Protein AF-A0A259PBQ2-F1 (afdb_monomer_lite)

Secondary structure (DSSP, 8-state):
-PPPPP-----HHHHHHHHHHHHHTTS-HHHHHHHHHTT--HHHHHHHHHHHHHHHHHHHHHHHHT-SS--HHHHHHHHHHHHHHHHHHHHHHHHHT-

pLDDT: mean 90.71, std 5.92, range [55.78, 98.12]

Sequence (98 aa):
MKTARLIFRATPAEAAAIRLMSDAALMGTSEFLRRRALAEDMQVHRLAALHAELRKLGGLQKHLVMQRTWSVGGRDQFESVMRAFILAAKSVQDILDA

Structure (mmCIF, N/CA/C/O backbone):
data_AF-A0A259PBQ2-F1
#
_entry.id   AF-A0A259PBQ2-F1
#
loop_
_atom_site.group_PDB
_atom_site.id
_atom_site.type_symbol
_atom_site.label_atom_id
_atom_site.label_alt_id
_atom_site.label_comp_id
_atom_site.label_asym_id
_atom_site.label_entity_id
_atom_site.label_seq_id
_atom_site.pdbx_PDB_ins_code
_atom_site.Cartn_x
_atom_site.Cartn_y
_atom_site.Cartn_z
_atom_site.occupancy
_atom_site.B_iso_or_equiv
_atom_site.auth_seq_id
_atom_site.auth_comp_id
_atom_site.auth_asym_id
_atom_site.auth_atom_id
_atom_site.pdbx_PDB_model_num
ATOM 1 N N . MET A 1 1 ? -30.000 5.309 -1.445 1.00 55.78 1 MET A N 1
ATOM 2 C CA . MET A 1 1 ? -29.015 4.922 -0.410 1.00 55.78 1 MET A CA 1
ATOM 3 C C . MET A 1 1 ? -28.831 6.114 0.526 1.00 55.78 1 MET A C 1
ATOM 5 O O . MET A 1 1 ? -28.525 7.187 0.023 1.00 55.78 1 MET A O 1
ATOM 9 N N . LYS A 1 2 ? -29.121 5.998 1.830 1.00 75.31 2 LYS A N 1
ATOM 10 C CA . LYS A 1 2 ? -28.908 7.099 2.791 1.00 75.31 2 LYS A CA 1
ATOM 11 C C . LYS A 1 2 ? -27.493 6.990 3.359 1.00 75.31 2 LYS A C 1
ATOM 13 O O . LYS A 1 2 ? -27.137 5.948 3.897 1.00 75.31 2 LYS A O 1
ATOM 18 N N . THR A 1 3 ? -26.703 8.050 3.228 1.00 84.25 3 THR A N 1
ATOM 19 C CA . THR A 1 3 ? -25.326 8.109 3.734 1.00 84.25 3 THR A CA 1
ATOM 20 C C . THR A 1 3 ? -25.322 8.733 5.125 1.00 84.25 3 THR A C 1
ATOM 22 O O . THR A 1 3 ? -25.794 9.855 5.293 1.00 84.25 3 THR A O 1
ATOM 25 N N . ALA A 1 4 ? -24.781 8.026 6.117 1.00 83.69 4 ALA A N 1
ATOM 26 C CA . ALA A 1 4 ? -24.551 8.567 7.454 1.00 83.69 4 ALA A CA 1
ATOM 27 C C . ALA A 1 4 ? -23.120 9.117 7.561 1.00 83.69 4 ALA A C 1
ATOM 29 O O . ALA A 1 4 ? -22.158 8.439 7.192 1.00 83.69 4 ALA A O 1
ATOM 30 N N . ARG A 1 5 ? -22.970 10.346 8.071 1.00 90.12 5 ARG A N 1
ATOM 31 C CA . ARG A 1 5 ? -21.666 10.942 8.390 1.00 90.12 5 ARG A CA 1
ATOM 32 C C . ARG A 1 5 ? -21.394 10.762 9.879 1.00 90.12 5 ARG A C 1
ATOM 34 O O . ARG A 1 5 ? -22.140 11.275 10.703 1.00 90.12 5 ARG A O 1
ATOM 41 N N . LEU A 1 6 ? -20.308 10.070 10.202 1.00 86.31 6 LEU A N 1
ATOM 42 C CA . LEU A 1 6 ? -19.827 9.897 11.570 1.00 86.31 6 LEU A CA 1
ATOM 43 C C . LEU A 1 6 ? -18.650 10.843 11.811 1.00 86.31 6 LEU A C 1
ATOM 45 O O . LEU A 1 6 ? -17.770 10.978 10.961 1.00 86.31 6 LEU A O 1
ATOM 49 N N . ILE A 1 7 ? -18.655 11.514 12.960 1.00 91.25 7 ILE A N 1
ATOM 50 C CA . ILE A 1 7 ? -17.577 12.395 13.412 1.00 91.25 7 ILE A CA 1
ATOM 51 C C . ILE A 1 7 ? -17.242 11.972 14.837 1.00 91.25 7 ILE A C 1
ATOM 53 O O . ILE A 1 7 ? -18.133 11.884 15.677 1.00 91.25 7 ILE A O 1
ATOM 57 N N . PHE A 1 8 ? -15.967 11.726 15.107 1.00 87.31 8 PHE A N 1
ATOM 58 C CA . PHE A 1 8 ? -15.468 11.415 16.441 1.00 87.31 8 PHE A CA 1
ATOM 59 C C . PHE A 1 8 ? -14.288 12.328 16.766 1.00 87.31 8 PHE A C 1
ATOM 61 O O . PHE A 1 8 ? -13.671 12.917 15.875 1.00 87.31 8 PHE A O 1
ATOM 68 N N . ARG A 1 9 ? -14.007 12.480 18.058 1.00 94.75 9 ARG A N 1
ATOM 69 C CA . ARG A 1 9 ? -12.855 13.236 18.547 1.00 94.75 9 ARG A CA 1
ATOM 70 C C . ARG A 1 9 ? -11.743 12.252 18.875 1.00 94.75 9 ARG A C 1
ATOM 72 O O . ARG A 1 9 ? -12.012 11.200 19.441 1.00 94.75 9 ARG A O 1
ATOM 79 N N . ALA A 1 10 ? -10.526 12.620 18.514 1.00 94.56 10 ALA A N 1
ATOM 80 C CA . ALA A 1 10 ? -9.317 11.889 18.844 1.00 94.56 10 ALA A CA 1
ATOM 81 C C . ALA A 1 10 ? -8.275 12.902 19.315 1.00 94.56 10 ALA A C 1
ATOM 83 O O . ALA A 1 10 ? -8.189 14.015 18.785 1.00 94.56 10 ALA A O 1
ATOM 84 N N . THR A 1 11 ? -7.489 12.518 20.307 1.00 98.12 11 THR A N 1
ATOM 85 C CA . THR A 1 11 ? -6.253 13.213 20.652 1.00 98.12 11 THR A CA 1
ATOM 86 C C . THR A 1 11 ? -5.278 13.164 19.468 1.00 98.12 11 THR A C 1
ATOM 88 O O . THR A 1 11 ? -5.396 12.299 18.593 1.00 98.12 11 THR A O 1
ATOM 91 N N . PRO A 1 12 ? -4.273 14.055 19.419 1.00 97.56 12 PRO A N 1
ATOM 92 C CA . PRO A 1 12 ? -3.259 14.008 18.367 1.00 97.56 12 PRO A CA 1
ATOM 93 C C . PRO A 1 12 ? -2.538 12.654 18.282 1.00 97.56 12 PRO A C 1
ATOM 95 O O . PRO A 1 12 ? -2.272 12.171 17.183 1.00 97.56 12 PRO A O 1
ATOM 98 N N . ALA A 1 13 ? -2.277 12.020 19.429 1.00 97.38 13 ALA A N 1
ATOM 99 C CA . ALA A 1 13 ? -1.636 10.709 19.496 1.00 97.38 13 ALA A CA 1
ATOM 100 C C . ALA A 1 13 ? -2.527 9.602 18.907 1.00 97.38 13 ALA A C 1
ATOM 102 O O . ALA A 1 13 ? -2.067 8.815 18.082 1.00 97.38 13 ALA A O 1
ATOM 103 N N . GLU A 1 14 ? -3.815 9.579 19.259 1.00 96.94 14 GLU A N 1
ATOM 104 C CA . GLU A 1 14 ? -4.779 8.627 18.692 1.00 96.94 14 GLU A CA 1
ATOM 105 C C . GLU A 1 14 ? -4.956 8.836 17.187 1.00 96.94 14 GLU A C 1
ATOM 107 O O . GLU A 1 14 ? -4.962 7.875 16.423 1.00 96.94 14 GLU A O 1
ATOM 112 N N . ALA A 1 15 ? -5.048 10.089 16.735 1.00 95.44 15 ALA A N 1
ATOM 113 C CA . ALA A 1 15 ? -5.164 10.40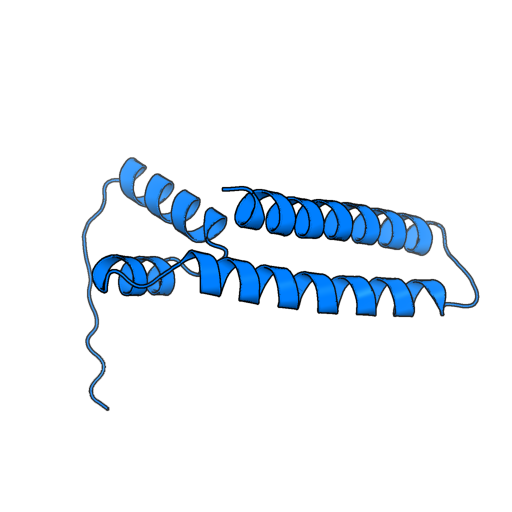3 15.316 1.00 95.44 15 ALA A CA 1
ATOM 114 C C . ALA A 1 15 ? -3.935 9.929 14.522 1.00 95.44 15 ALA A C 1
ATOM 116 O O . ALA A 1 15 ? -4.087 9.413 13.414 1.00 95.44 15 ALA A O 1
ATOM 117 N N . ALA A 1 16 ? -2.730 10.074 15.082 1.00 96.62 16 ALA A N 1
ATOM 118 C CA . ALA A 1 16 ? -1.503 9.568 14.474 1.00 96.62 16 ALA A CA 1
ATOM 119 C C . ALA A 1 16 ? -1.482 8.032 14.424 1.00 96.62 16 ALA A C 1
ATOM 121 O O . ALA A 1 16 ? -1.177 7.462 13.378 1.00 96.62 16 ALA A O 1
ATOM 122 N N . ALA A 1 17 ? -1.875 7.365 15.512 1.00 96.38 17 ALA A N 1
ATOM 123 C CA . 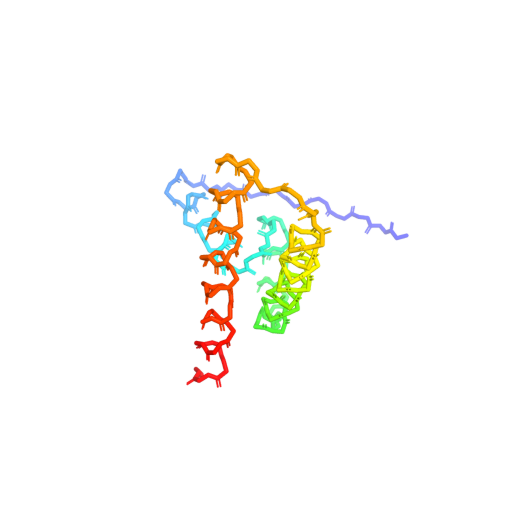ALA A 1 17 ? -1.959 5.908 15.562 1.00 96.38 17 ALA A CA 1
ATOM 124 C C . ALA A 1 17 ? -2.972 5.358 14.545 1.00 96.38 17 ALA A C 1
ATOM 126 O O . ALA A 1 17 ? -2.665 4.418 13.816 1.00 96.38 17 ALA A O 1
ATOM 127 N N . ILE A 1 18 ? -4.148 5.982 14.433 1.00 95.38 18 ILE A N 1
ATOM 128 C CA . ILE A 1 18 ? -5.176 5.604 13.455 1.00 95.38 18 ILE A CA 1
ATOM 129 C C . ILE A 1 18 ? -4.641 5.722 12.025 1.00 95.38 18 ILE A C 1
ATOM 131 O O . ILE A 1 18 ? -4.870 4.821 11.221 1.00 95.38 18 ILE A O 1
ATOM 135 N N . ARG A 1 19 ? -3.925 6.808 11.707 1.00 95.31 19 ARG A N 1
ATOM 136 C CA . ARG A 1 19 ? -3.319 6.994 10.379 1.00 95.31 19 ARG A CA 1
ATOM 137 C C . ARG A 1 19 ? -2.280 5.923 10.086 1.00 95.31 19 ARG A C 1
ATOM 139 O O . ARG A 1 19 ? -2.354 5.284 9.046 1.00 95.31 19 ARG A O 1
ATOM 146 N N . LEU A 1 20 ? -1.385 5.662 11.037 1.00 95.69 20 LEU A N 1
ATOM 147 C CA . LEU A 1 20 ? -0.367 4.624 10.897 1.00 95.69 20 LEU A CA 1
ATOM 148 C C . LEU A 1 20 ? -0.995 3.246 10.643 1.00 95.69 20 LEU A C 1
ATOM 150 O O . LEU A 1 20 ? -0.542 2.507 9.773 1.00 95.69 20 LEU A O 1
ATOM 154 N N . MET A 1 21 ? -2.060 2.911 11.374 1.00 93.25 21 MET A N 1
ATOM 155 C CA . MET A 1 21 ? -2.784 1.653 11.185 1.00 93.25 21 MET A CA 1
ATOM 156 C C . MET A 1 21 ? -3.505 1.596 9.834 1.00 93.25 21 MET A C 1
ATOM 158 O O . MET A 1 21 ? -3.472 0.553 9.183 1.00 93.25 21 MET A O 1
ATOM 162 N N . SER A 1 22 ? -4.127 2.696 9.388 1.00 94.00 22 SER A N 1
ATOM 163 C CA . SER A 1 22 ? -4.780 2.732 8.074 1.00 94.00 22 SER A CA 1
ATOM 164 C C . SER A 1 22 ? -3.776 2.601 6.932 1.00 94.00 22 SER A C 1
ATOM 166 O O . SER A 1 22 ? -4.025 1.855 5.986 1.00 94.00 22 SER A O 1
ATOM 168 N N . ASP A 1 23 ? -2.615 3.242 7.060 1.00 92.12 23 ASP A N 1
ATOM 169 C CA . ASP A 1 23 ? -1.538 3.167 6.074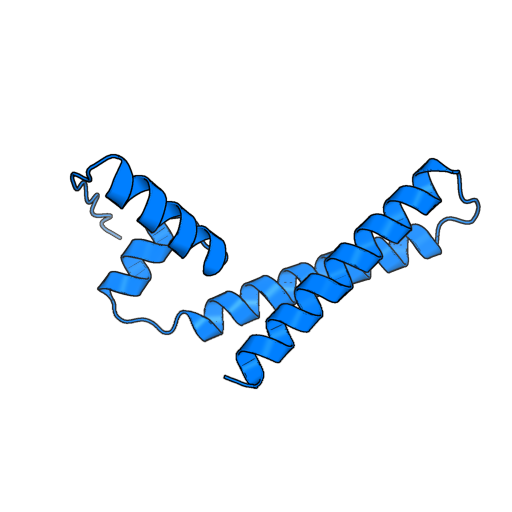 1.00 92.12 23 ASP A CA 1
ATOM 170 C C . ASP A 1 23 ? -0.955 1.749 6.010 1.00 92.12 23 ASP A C 1
ATOM 172 O O . ASP A 1 23 ? -0.776 1.197 4.925 1.00 92.12 23 ASP A O 1
ATOM 176 N N . ALA A 1 24 ? -0.744 1.105 7.163 1.00 88.00 24 ALA A N 1
ATOM 177 C CA . ALA A 1 24 ? -0.295 -0.286 7.237 1.00 88.00 24 ALA A CA 1
ATOM 178 C C . ALA A 1 24 ? -1.304 -1.273 6.618 1.00 88.00 24 ALA A C 1
ATOM 180 O O . ALA A 1 24 ? -0.911 -2.289 6.038 1.00 88.00 24 ALA A O 1
ATOM 181 N N . ALA A 1 25 ? -2.601 -0.964 6.707 1.00 89.31 25 ALA A N 1
ATOM 182 C CA . ALA A 1 25 ? -3.673 -1.707 6.050 1.00 89.31 25 ALA A CA 1
ATOM 183 C C . ALA A 1 25 ? -3.826 -1.377 4.552 1.00 89.31 25 ALA A C 1
ATOM 185 O O . ALA A 1 25 ? -4.641 -2.010 3.884 1.00 89.31 25 ALA A O 1
ATOM 186 N N . LEU A 1 26 ? -3.048 -0.423 4.019 1.00 90.44 26 LEU A N 1
ATOM 187 C CA . LEU A 1 26 ? -3.150 0.102 2.652 1.00 90.44 26 LEU A CA 1
ATOM 188 C C . LEU A 1 26 ? -4.544 0.665 2.331 1.00 90.44 26 LEU A C 1
ATOM 190 O O . LEU A 1 26 ? -5.094 0.437 1.255 1.00 90.44 26 LEU A O 1
ATOM 194 N N . MET A 1 27 ? -5.123 1.405 3.280 1.00 92.38 27 MET A N 1
ATOM 195 C CA . MET A 1 27 ? -6.469 1.967 3.188 1.00 92.38 27 MET A CA 1
ATOM 196 C C . MET A 1 27 ? -6.503 3.442 3.572 1.00 92.38 27 MET A C 1
ATOM 198 O O . MET A 1 27 ? -5.744 3.913 4.415 1.00 92.38 27 MET A O 1
ATOM 202 N N . GLY A 1 28 ? -7.489 4.168 3.040 1.00 93.12 28 GLY A N 1
ATOM 203 C CA . GLY A 1 28 ? -7.828 5.481 3.579 1.00 93.12 28 GLY A CA 1
ATOM 204 C C . GLY A 1 28 ? -8.388 5.367 5.001 1.00 93.12 28 GLY A C 1
ATOM 205 O O . GLY A 1 28 ? -9.156 4.454 5.302 1.00 93.12 28 GLY A O 1
ATOM 206 N N . THR A 1 29 ? -8.084 6.333 5.871 1.00 94.38 29 THR A N 1
ATOM 207 C CA . THR A 1 29 ? -8.498 6.313 7.286 1.00 94.38 29 THR A CA 1
ATOM 208 C C . THR A 1 29 ? -9.998 6.061 7.497 1.00 94.38 29 THR A C 1
ATOM 210 O O . THR A 1 29 ? -10.376 5.254 8.343 1.00 94.38 29 THR A O 1
ATOM 213 N N . SER A 1 30 ? -10.875 6.702 6.717 1.00 92.88 30 SER A N 1
ATOM 214 C CA . SER A 1 30 ? -12.330 6.502 6.838 1.00 92.88 30 SER A CA 1
ATOM 215 C C . SER A 1 30 ? -12.778 5.094 6.442 1.00 92.88 30 SER A C 1
ATOM 217 O O . SER A 1 30 ? -13.725 4.566 7.023 1.00 92.88 30 SER A O 1
ATOM 219 N N . GLU A 1 31 ? -12.129 4.498 5.440 1.00 92.19 31 GLU A N 1
ATOM 220 C CA . GLU A 1 31 ? -12.399 3.121 5.032 1.00 92.19 31 GLU A CA 1
ATOM 221 C C . GLU A 1 31 ? -11.916 2.150 6.109 1.00 92.19 31 GLU A C 1
ATOM 223 O O . GLU A 1 31 ? -12.702 1.325 6.567 1.00 92.19 31 GLU A O 1
ATOM 228 N N . PHE A 1 32 ? -10.677 2.320 6.575 1.00 93.75 32 PHE A N 1
ATOM 229 C CA . PHE A 1 32 ? -10.095 1.527 7.654 1.00 93.75 32 PHE A CA 1
ATOM 230 C C . PHE A 1 32 ? -11.004 1.497 8.889 1.00 93.75 32 PHE A C 1
ATOM 232 O O . PHE A 1 32 ? -11.375 0.426 9.365 1.00 93.75 32 PHE A O 1
ATOM 239 N N . LEU A 1 33 ? -11.439 2.666 9.370 1.00 93.44 33 LEU A N 1
ATOM 240 C CA . LEU A 1 33 ? -12.302 2.763 10.550 1.00 93.44 33 LEU A CA 1
ATOM 241 C C . LEU A 1 33 ? -13.665 2.103 10.340 1.00 93.44 33 LEU A C 1
ATOM 243 O O . LEU A 1 33 ? -14.169 1.449 11.249 1.00 93.44 33 LEU A O 1
ATOM 247 N N . ARG A 1 34 ? -14.260 2.246 9.149 1.00 92.19 34 ARG A N 1
ATOM 248 C CA . ARG A 1 34 ? -15.542 1.607 8.829 1.00 92.19 34 ARG A CA 1
ATOM 249 C C . ARG A 1 34 ? -15.418 0.089 8.874 1.00 92.19 34 ARG A C 1
ATOM 251 O O . ARG A 1 34 ? -16.214 -0.558 9.543 1.00 92.19 34 ARG A O 1
ATOM 258 N N . ARG A 1 35 ? -14.412 -0.464 8.200 1.00 92.69 35 ARG A N 1
ATOM 259 C CA . ARG A 1 35 ? -14.178 -1.913 8.147 1.00 92.69 35 ARG A CA 1
ATOM 260 C C . ARG A 1 35 ? -13.864 -2.481 9.517 1.00 92.69 35 ARG A C 1
ATOM 262 O O . ARG A 1 35 ? -14.431 -3.494 9.909 1.00 92.69 35 ARG A O 1
ATOM 269 N N . ARG A 1 36 ? -13.024 -1.774 10.279 1.00 91.62 36 ARG A N 1
ATOM 270 C CA . ARG A 1 36 ? -12.692 -2.142 11.655 1.00 91.62 36 ARG A CA 1
ATOM 271 C C . ARG A 1 36 ? -13.932 -2.160 12.547 1.00 91.62 36 ARG A C 1
ATOM 273 O O . ARG A 1 36 ? -14.095 -3.099 13.316 1.00 91.62 36 ARG A O 1
ATOM 280 N N . ALA A 1 37 ? -14.813 -1.166 12.422 1.00 91.94 37 ALA A N 1
ATOM 281 C CA . ALA A 1 37 ? -16.062 -1.103 13.182 1.00 91.94 37 ALA A CA 1
ATOM 282 C C . ALA A 1 37 ? -17.055 -2.216 12.802 1.00 91.94 37 ALA A C 1
ATOM 284 O O . ALA A 1 37 ? -17.842 -2.640 13.641 1.00 91.94 37 ALA A O 1
ATOM 285 N N . LEU A 1 38 ? -17.005 -2.692 11.555 1.00 91.94 38 LEU A N 1
ATOM 286 C CA . LEU A 1 38 ? -17.819 -3.801 11.051 1.00 91.94 38 LEU A CA 1
ATOM 287 C C . LEU A 1 38 ? -17.171 -5.182 11.252 1.00 91.94 38 LEU A C 1
ATOM 289 O O . LEU A 1 38 ? -17.735 -6.176 10.806 1.00 91.94 38 LEU A O 1
ATOM 293 N N . ALA A 1 39 ? -16.011 -5.250 11.917 1.00 90.25 39 ALA A N 1
ATOM 294 C CA . ALA A 1 39 ? -15.226 -6.473 12.097 1.00 90.25 39 ALA A CA 1
ATOM 295 C C . ALA A 1 39 ? -14.920 -7.211 10.775 1.00 90.25 39 ALA A C 1
ATOM 297 O O . ALA A 1 39 ? -14.838 -8.436 10.740 1.00 90.25 39 ALA A O 1
ATOM 298 N N . GLU A 1 40 ? -14.751 -6.462 9.683 1.00 89.12 40 GLU A N 1
ATOM 299 C CA . GLU A 1 40 ? -14.400 -7.036 8.387 1.00 89.12 40 GLU A CA 1
ATOM 300 C C . GLU A 1 40 ? -12.954 -7.544 8.362 1.00 89.12 40 GLU A C 1
ATOM 302 O O . GLU A 1 40 ? -12.064 -7.009 9.033 1.00 89.12 40 GLU A O 1
ATOM 307 N N . ASP A 1 41 ? -12.713 -8.545 7.514 1.00 87.19 41 ASP A N 1
ATOM 308 C CA . ASP A 1 41 ? -11.376 -9.063 7.262 1.00 87.19 41 ASP A CA 1
ATOM 309 C C . ASP A 1 41 ? -10.542 -8.061 6.446 1.00 87.19 41 ASP A C 1
ATOM 311 O O . ASP A 1 41 ? -10.744 -7.834 5.247 1.00 87.19 41 ASP A O 1
ATOM 315 N N . MET A 1 42 ? -9.570 -7.452 7.123 1.00 87.00 42 MET A N 1
ATOM 316 C CA . MET A 1 42 ? -8.651 -6.487 6.529 1.00 87.00 42 MET A CA 1
ATOM 317 C C . MET A 1 42 ? -7.515 -7.157 5.743 1.00 87.00 42 MET A C 1
ATOM 319 O O . MET A 1 42 ? -6.938 -6.503 4.871 1.00 87.00 42 MET A O 1
ATOM 323 N N . GLN A 1 43 ? -7.189 -8.432 6.001 1.00 87.75 43 GLN A N 1
ATOM 324 C CA . GLN A 1 43 ? -6.118 -9.140 5.289 1.00 87.75 43 GLN A CA 1
ATOM 325 C C . GLN A 1 43 ? -6.471 -9.313 3.814 1.00 87.75 43 GLN A C 1
ATOM 327 O O . GLN A 1 43 ? -5.651 -8.998 2.952 1.00 87.75 43 GLN A O 1
ATOM 332 N N . VAL A 1 44 ? -7.711 -9.714 3.513 1.00 87.06 44 VAL A N 1
ATOM 333 C CA . VAL A 1 44 ? -8.195 -9.864 2.128 1.00 87.06 44 VAL A CA 1
ATOM 334 C C . VAL A 1 44 ? -8.043 -8.562 1.344 1.00 87.06 44 VAL A C 1
ATOM 336 O O . VAL A 1 44 ? -7.605 -8.563 0.194 1.00 87.06 44 VAL A O 1
ATOM 339 N N . HIS A 1 45 ? -8.361 -7.428 1.965 1.00 87.19 45 HIS A N 1
ATOM 340 C CA . HIS A 1 45 ? -8.225 -6.133 1.305 1.00 87.19 45 HIS A CA 1
ATOM 341 C C . HIS A 1 45 ? -6.780 -5.703 1.122 1.00 87.19 45 HIS A C 1
ATOM 343 O O . HIS A 1 45 ? -6.419 -5.222 0.048 1.00 87.19 45 HIS A O 1
ATOM 349 N N . ARG A 1 46 ? -5.948 -5.907 2.143 1.00 90.19 46 ARG A N 1
ATOM 350 C CA . ARG A 1 46 ? -4.519 -5.622 2.053 1.00 90.19 46 ARG A CA 1
ATOM 351 C C . ARG A 1 46 ? -3.865 -6.451 0.943 1.00 90.19 46 ARG A C 1
ATOM 353 O O . ARG A 1 46 ? -3.107 -5.900 0.149 1.00 90.19 46 ARG A O 1
ATOM 360 N N . LEU A 1 47 ? -4.211 -7.736 0.827 1.00 91.88 47 LEU A N 1
ATOM 361 C CA . LEU A 1 47 ? -3.762 -8.610 -0.262 1.00 91.88 47 LEU A CA 1
ATOM 362 C C . LEU A 1 47 ? -4.242 -8.118 -1.630 1.00 91.88 47 LEU A C 1
ATOM 364 O O . LEU A 1 47 ? -3.447 -8.053 -2.566 1.00 91.88 47 LEU A O 1
ATOM 368 N N . ALA A 1 48 ? -5.511 -7.721 -1.754 1.00 92.00 48 ALA A N 1
ATOM 369 C CA . ALA A 1 48 ? -6.043 -7.173 -3.000 1.00 92.00 48 ALA A CA 1
ATOM 370 C C . ALA A 1 48 ? -5.309 -5.888 -3.428 1.00 92.00 48 ALA A C 1
ATOM 372 O O . ALA A 1 48 ? -4.961 -5.737 -4.603 1.00 92.00 48 ALA A O 1
ATOM 373 N N . ALA A 1 49 ? -5.020 -4.991 -2.480 1.00 91.81 49 ALA A N 1
ATOM 374 C CA . ALA A 1 49 ? -4.266 -3.765 -2.725 1.00 91.81 49 ALA A CA 1
ATOM 375 C C . ALA A 1 49 ? -2.816 -4.055 -3.149 1.00 91.81 49 ALA A C 1
ATOM 377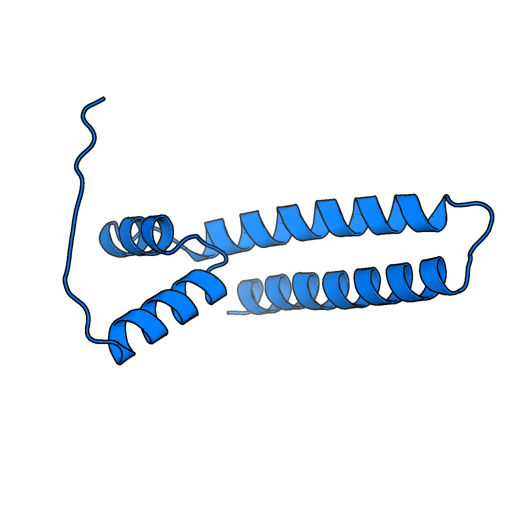 O O . ALA A 1 49 ? -2.351 -3.523 -4.158 1.00 91.81 49 ALA A O 1
ATOM 378 N N . LEU A 1 50 ? -2.120 -4.947 -2.436 1.00 93.75 50 LEU A N 1
ATOM 379 C CA . LEU A 1 50 ? -0.760 -5.368 -2.789 1.00 93.75 50 LEU A CA 1
ATOM 380 C C . LEU A 1 50 ? -0.707 -6.031 -4.168 1.00 93.75 50 LEU A C 1
ATOM 382 O O . LEU A 1 50 ? 0.189 -5.742 -4.957 1.00 93.75 50 LEU A O 1
ATOM 386 N N . HIS A 1 51 ? -1.686 -6.874 -4.494 1.00 93.94 51 HIS A N 1
ATOM 387 C CA . HIS A 1 51 ? -1.771 -7.515 -5.802 1.00 93.94 51 HIS A CA 1
ATOM 388 C C . HIS A 1 51 ? -1.972 -6.494 -6.935 1.00 93.94 51 HIS A C 1
ATOM 390 O O . HIS A 1 51 ? -1.339 -6.601 -7.990 1.00 93.94 51 HIS A O 1
ATOM 396 N N . ALA A 1 52 ? -2.801 -5.467 -6.719 1.00 94.06 52 ALA A N 1
ATOM 397 C CA . ALA A 1 52 ? -2.965 -4.375 -7.676 1.00 94.06 52 ALA A CA 1
ATOM 398 C C . ALA A 1 52 ? -1.660 -3.584 -7.879 1.00 94.06 52 ALA A C 1
ATOM 400 O O . ALA A 1 52 ? -1.301 -3.278 -9.021 1.00 94.06 52 ALA A O 1
ATOM 401 N N . GLU A 1 53 ? -0.919 -3.307 -6.801 1.00 94.00 53 GLU A N 1
ATOM 402 C CA . GLU A 1 53 ? 0.364 -2.604 -6.893 1.00 94.00 53 GLU A CA 1
ATOM 403 C C . GLU A 1 53 ? 1.424 -3.454 -7.606 1.00 94.00 53 GLU A C 1
ATOM 405 O O . GLU A 1 53 ? 2.102 -2.953 -8.501 1.00 94.00 53 GLU A O 1
ATOM 410 N N . LEU A 1 54 ? 1.505 -4.759 -7.323 1.00 95.38 54 LEU A N 1
ATOM 411 C CA . LEU A 1 54 ? 2.382 -5.684 -8.051 1.00 95.38 54 LEU A CA 1
ATOM 412 C C . LEU A 1 54 ? 2.080 -5.694 -9.551 1.00 95.38 54 LEU A C 1
ATOM 414 O O . LEU A 1 54 ? 2.995 -5.623 -10.374 1.00 95.38 54 LEU A O 1
ATOM 418 N N . ARG A 1 55 ? 0.797 -5.719 -9.930 1.00 96.38 55 ARG A N 1
ATOM 419 C CA . ARG A 1 55 ? 0.383 -5.663 -11.338 1.00 96.38 55 ARG A CA 1
ATOM 420 C C . ARG A 1 55 ? 0.830 -4.363 -12.009 1.00 96.38 55 ARG A C 1
ATOM 422 O O . ARG A 1 55 ? 1.337 -4.393 -13.132 1.00 96.38 55 ARG A O 1
ATOM 429 N N . LYS A 1 56 ? 0.652 -3.226 -11.334 1.00 95.75 56 LYS A N 1
ATOM 430 C CA . LYS A 1 56 ? 1.070 -1.904 -11.820 1.00 95.75 56 LYS A CA 1
ATOM 431 C C . LYS A 1 56 ? 2.590 -1.818 -11.969 1.00 95.75 56 LYS A C 1
ATOM 433 O O . LYS A 1 56 ? 3.068 -1.407 -13.026 1.00 95.75 56 LYS A O 1
ATOM 438 N N . LEU A 1 57 ? 3.340 -2.236 -10.950 1.00 94.94 57 LEU A N 1
ATOM 439 C CA . LEU A 1 57 ? 4.803 -2.222 -10.951 1.00 94.94 57 LEU A CA 1
ATOM 440 C C . LEU A 1 57 ? 5.376 -3.155 -12.022 1.00 94.94 57 LEU A C 1
ATOM 442 O O . LEU A 1 57 ? 6.257 -2.736 -12.765 1.00 94.94 57 LEU A O 1
ATOM 446 N N . GLY A 1 58 ? 4.829 -4.362 -12.187 1.00 93.75 58 GLY A N 1
ATOM 447 C CA . GLY A 1 58 ? 5.227 -5.273 -13.266 1.00 93.75 58 GLY A CA 1
ATOM 448 C C . GLY A 1 58 ? 4.933 -4.706 -14.662 1.00 93.75 58 GLY A C 1
ATOM 449 O O . GLY A 1 58 ? 5.742 -4.836 -15.581 1.00 93.75 58 GLY A O 1
ATOM 450 N N . GLY A 1 59 ? 3.805 -4.005 -14.827 1.00 95.00 59 GLY A N 1
ATOM 451 C CA . GLY A 1 59 ? 3.493 -3.277 -16.059 1.00 95.00 59 GLY A CA 1
ATOM 452 C C . GLY A 1 59 ? 4.496 -2.157 -16.355 1.00 95.00 59 GLY A C 1
ATOM 453 O O . GLY A 1 59 ? 4.966 -2.033 -17.488 1.00 95.00 59 GLY A O 1
ATOM 454 N N . LEU A 1 60 ? 4.867 -1.381 -15.335 1.00 93.25 60 LEU A N 1
ATOM 455 C CA . LEU A 1 60 ? 5.860 -0.313 -15.448 1.00 93.25 60 LEU A CA 1
ATOM 456 C C . LEU A 1 60 ? 7.260 -0.867 -15.739 1.00 93.25 60 LEU A C 1
ATOM 458 O O . LEU A 1 60 ? 7.947 -0.355 -16.618 1.00 93.25 60 LEU A O 1
ATOM 462 N N . GLN A 1 61 ? 7.653 -1.951 -15.073 1.00 91.94 61 GLN A N 1
ATOM 463 C CA . GLN A 1 61 ? 8.895 -2.670 -15.343 1.00 91.94 61 GLN A CA 1
ATOM 464 C C . GLN A 1 61 ? 8.950 -3.119 -16.809 1.00 91.94 61 GLN A C 1
ATOM 466 O O . GLN A 1 61 ? 9.915 -2.819 -17.508 1.00 91.94 61 GLN A O 1
ATOM 471 N N . LYS A 1 62 ? 7.891 -3.777 -17.305 1.00 92.88 62 LYS A N 1
ATOM 472 C CA . LYS A 1 62 ? 7.788 -4.186 -18.712 1.00 92.88 62 LYS A CA 1
ATOM 473 C C . LYS A 1 62 ? 7.907 -2.986 -19.651 1.00 92.88 62 LYS A C 1
ATOM 475 O O . LYS A 1 62 ? 8.639 -3.059 -20.634 1.00 92.88 62 LYS A O 1
ATOM 480 N N . HIS A 1 63 ? 7.211 -1.890 -19.350 1.00 91.12 63 HIS A N 1
ATOM 481 C CA . HIS A 1 63 ? 7.274 -0.667 -20.146 1.00 91.12 63 HIS A CA 1
ATOM 482 C C . HIS A 1 63 ? 8.701 -0.109 -20.231 1.00 91.12 63 HIS A C 1
ATOM 484 O O . HIS A 1 63 ? 9.166 0.182 -21.330 1.00 91.12 63 HIS A O 1
ATOM 490 N N . LEU A 1 64 ? 9.404 -0.011 -19.099 1.00 89.56 64 LEU A N 1
ATOM 491 C CA . LEU A 1 64 ? 10.780 0.490 -19.034 1.00 89.56 64 LEU A CA 1
ATOM 492 C C . LEU A 1 64 ? 11.756 -0.419 -19.792 1.00 89.56 64 LEU A C 1
ATOM 494 O O . LEU A 1 64 ? 12.582 0.076 -20.551 1.00 89.56 64 LEU A O 1
ATOM 498 N N . VAL A 1 65 ? 11.613 -1.743 -19.680 1.00 89.50 65 VAL A N 1
ATOM 499 C CA . VAL A 1 65 ? 12.439 -2.706 -20.437 1.00 89.50 65 VAL A CA 1
ATOM 500 C C . VAL A 1 65 ? 12.227 -2.581 -21.942 1.00 89.50 65 VAL A C 1
ATOM 502 O O . VAL A 1 65 ? 13.174 -2.707 -22.714 1.00 89.50 65 VAL A O 1
ATOM 505 N N . MET A 1 66 ? 10.996 -2.308 -22.374 1.00 91.19 66 MET A N 1
ATOM 506 C CA . MET A 1 66 ? 10.676 -2.119 -23.789 1.00 91.19 66 MET A CA 1
ATOM 507 C C . MET A 1 66 ? 11.229 -0.809 -24.370 1.00 91.19 66 MET A C 1
ATOM 509 O O . MET A 1 66 ? 11.206 -0.635 -25.593 1.00 91.19 66 MET A O 1
ATOM 513 N N . GLN A 1 67 ? 11.740 0.108 -23.542 1.00 86.00 67 GLN A N 1
ATOM 514 C CA . GLN A 1 67 ? 12.432 1.289 -24.043 1.00 86.00 67 GLN A CA 1
ATOM 515 C C . GLN A 1 67 ? 13.765 0.860 -24.671 1.00 86.00 67 GLN A C 1
ATOM 517 O O . GLN A 1 67 ? 14.657 0.335 -24.010 1.00 86.00 67 GLN A O 1
ATOM 522 N N . ARG A 1 68 ? 13.897 1.079 -25.985 1.00 70.50 68 ARG A N 1
ATOM 523 C CA . ARG A 1 68 ? 15.053 0.639 -26.791 1.00 70.50 68 ARG A CA 1
ATOM 524 C C . ARG A 1 68 ? 16.371 1.322 -26.416 1.00 70.50 68 ARG A C 1
ATOM 526 O O . ARG A 1 68 ? 17.432 0.809 -26.755 1.00 70.50 68 ARG A O 1
ATOM 533 N N . THR A 1 69 ? 16.302 2.453 -25.716 1.00 75.88 69 THR A N 1
ATOM 534 C CA . THR A 1 69 ? 17.467 3.223 -25.278 1.00 75.88 69 THR A CA 1
ATOM 535 C C . THR A 1 69 ? 17.257 3.652 -23.838 1.00 75.88 69 THR A C 1
ATOM 537 O O . THR A 1 69 ? 16.267 4.309 -23.527 1.00 75.88 69 THR A O 1
ATOM 540 N N . TRP A 1 70 ? 18.186 3.289 -22.959 1.00 82.31 70 TRP A N 1
ATOM 541 C CA . TRP A 1 70 ? 18.101 3.631 -21.544 1.00 82.31 70 TRP A CA 1
ATOM 542 C C . TRP A 1 70 ? 18.956 4.860 -21.261 1.00 82.31 70 TRP A C 1
ATOM 544 O O . TRP A 1 70 ? 20.181 4.812 -21.381 1.00 82.31 70 TRP A O 1
ATOM 554 N N . SER A 1 71 ? 18.311 5.950 -20.852 1.00 85.31 71 SER A N 1
ATOM 555 C CA . SER A 1 71 ? 19.007 7.057 -20.198 1.00 85.31 71 SER A CA 1
ATOM 556 C C . SER A 1 71 ? 19.446 6.643 -18.786 1.00 85.31 71 SER A C 1
ATOM 558 O O . SER A 1 71 ? 18.952 5.657 -18.234 1.00 85.31 71 SER A O 1
ATOM 560 N N . VAL A 1 72 ? 20.355 7.409 -18.175 1.00 84.50 72 VAL A N 1
ATOM 561 C CA . VAL A 1 72 ? 20.728 7.219 -16.760 1.00 84.50 72 VAL A CA 1
ATOM 562 C C . VAL A 1 72 ? 19.483 7.300 -15.864 1.00 84.50 72 VAL A C 1
ATOM 564 O O . VAL A 1 72 ? 19.247 6.398 -15.071 1.00 84.50 72 VAL A O 1
ATOM 567 N N . GLY A 1 73 ? 18.602 8.280 -16.098 1.00 86.19 73 GLY A N 1
ATOM 568 C CA . GLY A 1 73 ? 17.337 8.392 -15.362 1.00 86.19 73 GLY A CA 1
ATOM 569 C C . GLY A 1 73 ? 16.380 7.211 -15.579 1.00 86.19 73 GLY A C 1
ATOM 570 O O . GLY A 1 73 ? 15.682 6.811 -14.652 1.00 86.19 73 GLY A O 1
ATOM 571 N N . GLY A 1 74 ? 16.375 6.603 -16.771 1.00 86.31 74 GLY A N 1
ATOM 572 C CA . GLY A 1 74 ? 15.604 5.384 -17.039 1.00 86.31 74 GLY A CA 1
ATOM 573 C C . GLY A 1 74 ? 16.114 4.176 -16.246 1.00 86.31 74 GLY A C 1
ATOM 574 O O . GLY A 1 74 ? 15.308 3.392 -15.746 1.00 86.31 74 GLY A O 1
ATOM 575 N N . ARG A 1 75 ? 17.440 4.060 -16.063 1.00 87.12 75 ARG A N 1
ATOM 576 C CA . ARG A 1 75 ? 18.050 3.046 -15.180 1.00 87.12 75 ARG A CA 1
ATOM 577 C C . ARG A 1 75 ? 17.638 3.263 -13.729 1.00 87.12 75 ARG A C 1
ATOM 579 O O . ARG A 1 75 ? 17.156 2.329 -13.099 1.00 87.12 75 ARG A O 1
ATOM 586 N N . ASP A 1 76 ? 17.754 4.490 -13.227 1.00 91.44 76 ASP A N 1
ATOM 587 C CA . ASP A 1 76 ? 17.392 4.813 -11.841 1.00 91.44 76 ASP A CA 1
ATOM 58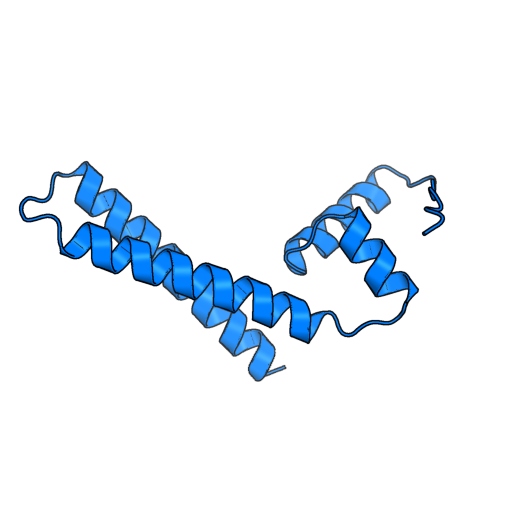8 C C . ASP A 1 76 ? 15.910 4.541 -11.561 1.00 91.44 76 ASP A C 1
ATOM 590 O O . ASP A 1 76 ? 15.545 3.996 -10.514 1.00 91.44 76 ASP A O 1
ATOM 594 N N . GLN A 1 77 ? 15.046 4.870 -12.526 1.00 89.81 77 GLN A N 1
ATOM 595 C CA . GLN A 1 77 ? 13.622 4.575 -12.444 1.00 89.81 77 GLN A CA 1
ATOM 596 C C . GLN A 1 77 ? 13.361 3.067 -12.430 1.00 89.81 77 GLN A C 1
ATOM 598 O O . GLN A 1 77 ? 12.586 2.600 -11.597 1.00 89.81 77 GLN A O 1
ATOM 603 N N . PHE A 1 78 ? 14.012 2.300 -13.307 1.00 91.75 78 PHE A N 1
ATOM 604 C CA . PHE A 1 78 ? 13.887 0.844 -13.331 1.00 91.75 78 PHE A CA 1
ATOM 605 C C . PHE A 1 78 ? 14.308 0.216 -11.996 1.00 91.75 78 PHE A C 1
ATOM 607 O O . PHE A 1 78 ? 13.552 -0.564 -11.421 1.00 91.75 78 PHE A O 1
ATOM 614 N N . GLU A 1 79 ? 15.455 0.619 -11.453 1.00 93.12 79 GLU A N 1
ATOM 615 C CA . GLU A 1 79 ? 15.949 0.157 -10.151 1.00 93.12 79 GLU A CA 1
ATOM 616 C C . GLU A 1 79 ? 14.990 0.508 -9.005 1.00 93.12 79 GLU A C 1
ATOM 618 O O . GLU A 1 79 ? 14.739 -0.301 -8.109 1.00 93.12 79 GLU A O 1
ATOM 623 N N . SER A 1 80 ? 14.404 1.707 -9.033 1.00 94.31 80 SER A N 1
ATOM 624 C CA . SER A 1 80 ? 13.387 2.120 -8.062 1.00 94.31 80 SER A CA 1
ATOM 625 C C . SER A 1 80 ? 12.134 1.238 -8.133 1.00 94.31 80 SER A C 1
ATOM 627 O O . SER A 1 80 ? 11.648 0.758 -7.106 1.00 94.31 80 SER A O 1
ATOM 629 N N . VAL A 1 81 ? 11.650 0.954 -9.347 1.00 94.19 81 VAL A N 1
ATOM 630 C CA . VAL A 1 81 ? 10.491 0.079 -9.579 1.00 94.19 81 VAL A CA 1
AT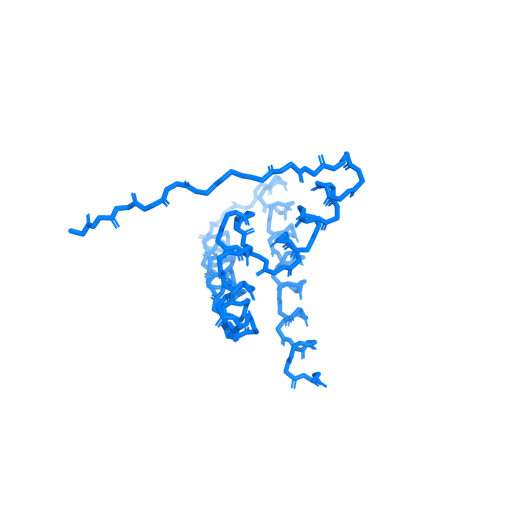OM 631 C C . VAL A 1 81 ? 10.777 -1.347 -9.117 1.00 94.19 81 VAL A C 1
ATOM 633 O O . VAL A 1 81 ? 9.932 -1.946 -8.456 1.00 94.19 81 VAL A O 1
ATOM 636 N N . MET A 1 82 ? 11.973 -1.872 -9.395 1.00 94.19 82 MET A N 1
ATOM 637 C CA . MET A 1 82 ? 12.394 -3.196 -8.934 1.00 94.19 82 MET A CA 1
ATOM 638 C C . MET A 1 82 ? 12.421 -3.288 -7.408 1.00 94.19 82 MET A C 1
ATOM 640 O O . MET A 1 82 ? 11.886 -4.240 -6.840 1.00 94.19 82 MET A O 1
ATOM 644 N N . ARG A 1 83 ? 12.972 -2.277 -6.724 1.00 95.88 83 ARG A N 1
ATOM 645 C CA . ARG A 1 83 ? 12.951 -2.212 -5.255 1.00 95.88 83 ARG A CA 1
ATOM 646 C C . ARG A 1 83 ? 11.525 -2.195 -4.706 1.00 95.88 83 ARG A C 1
ATOM 648 O O . ARG A 1 83 ? 11.217 -2.971 -3.804 1.00 95.88 83 ARG A O 1
ATOM 655 N N . ALA A 1 84 ? 10.650 -1.360 -5.266 1.00 93.88 84 ALA A N 1
ATOM 656 C CA . ALA A 1 84 ? 9.248 -1.295 -4.856 1.00 93.88 84 ALA A CA 1
ATOM 657 C C . ALA A 1 84 ? 8.518 -2.631 -5.076 1.00 93.88 84 ALA A C 1
ATOM 659 O O . ALA A 1 84 ? 7.761 -3.071 -4.211 1.00 93.88 84 ALA A O 1
ATOM 660 N N . PHE A 1 85 ? 8.787 -3.308 -6.196 1.00 94.12 85 PHE A N 1
ATOM 661 C CA . PHE A 1 85 ? 8.195 -4.607 -6.511 1.00 94.12 85 PHE A CA 1
ATOM 662 C C . PHE A 1 85 ? 8.603 -5.669 -5.487 1.00 94.12 85 PHE A C 1
ATOM 664 O O . PHE A 1 85 ? 7.747 -6.376 -4.960 1.00 94.12 85 PHE A O 1
ATOM 671 N N . ILE A 1 86 ? 9.897 -5.748 -5.159 1.00 94.62 86 ILE A N 1
ATOM 672 C CA . ILE A 1 86 ? 10.424 -6.693 -4.165 1.00 94.62 86 ILE A CA 1
ATOM 673 C C . ILE A 1 86 ? 9.786 -6.451 -2.791 1.00 94.62 86 ILE A C 1
ATOM 675 O O . ILE A 1 86 ? 9.378 -7.404 -2.130 1.00 94.62 86 ILE A O 1
ATOM 679 N N . LEU A 1 87 ? 9.651 -5.190 -2.369 1.00 94.56 87 LEU A N 1
ATOM 680 C CA . LEU A 1 87 ? 9.014 -4.842 -1.094 1.00 94.56 87 LEU A CA 1
ATOM 681 C C . LEU A 1 87 ? 7.531 -5.236 -1.055 1.00 94.56 87 LEU A C 1
ATOM 683 O O . LEU A 1 87 ? 7.067 -5.792 -0.057 1.00 94.56 87 LEU A O 1
ATOM 687 N N . ALA A 1 88 ? 6.790 -4.987 -2.138 1.00 92.44 88 ALA A N 1
ATOM 688 C CA . ALA A 1 88 ? 5.388 -5.383 -2.240 1.00 92.44 88 ALA A CA 1
ATOM 689 C C . ALA A 1 88 ? 5.231 -6.913 -2.236 1.00 92.44 88 ALA A C 1
ATOM 691 O O . ALA A 1 88 ? 4.375 -7.435 -1.527 1.00 92.44 88 ALA A O 1
ATOM 692 N N . ALA A 1 89 ? 6.092 -7.637 -2.958 1.00 92.50 89 ALA A N 1
ATOM 693 C CA . ALA A 1 89 ? 6.082 -9.098 -3.001 1.00 92.50 89 ALA A CA 1
ATOM 694 C C . ALA A 1 89 ? 6.396 -9.707 -1.628 1.00 92.50 89 ALA A C 1
ATOM 696 O O . ALA A 1 89 ? 5.693 -10.610 -1.179 1.00 92.50 89 ALA A O 1
ATOM 697 N N . LYS A 1 90 ? 7.392 -9.160 -0.921 1.00 94.50 90 LYS A N 1
ATOM 698 C CA . LYS A 1 90 ? 7.704 -9.569 0.451 1.00 94.50 90 LYS A CA 1
ATOM 699 C C . LYS A 1 90 ? 6.531 -9.320 1.399 1.00 94.50 90 LYS A C 1
ATOM 701 O O . LYS A 1 90 ? 6.187 -10.196 2.174 1.00 94.50 90 LYS A O 1
ATOM 706 N N . SER A 1 91 ? 5.861 -8.176 1.272 1.00 91.69 91 SER A N 1
ATOM 707 C CA . SER A 1 91 ? 4.680 -7.866 2.090 1.00 91.69 91 SER A CA 1
ATOM 708 C C . SER A 1 91 ? 3.528 -8.850 1.865 1.00 91.69 91 SER A C 1
ATOM 710 O O . SER A 1 91 ? 2.772 -9.112 2.792 1.00 91.69 91 SER A O 1
ATOM 712 N N . VAL A 1 92 ? 3.371 -9.383 0.647 1.00 91.69 92 VAL A N 1
ATOM 713 C CA . VAL A 1 92 ? 2.403 -10.457 0.369 1.00 91.69 92 VAL A CA 1
ATOM 714 C C . VAL A 1 92 ? 2.827 -11.746 1.064 1.00 91.69 92 VAL A C 1
ATOM 716 O O . VAL A 1 92 ? 2.001 -12.352 1.738 1.00 91.69 92 VAL A O 1
ATOM 719 N N . GLN A 1 93 ? 4.098 -12.134 0.936 1.00 91.06 93 GLN A N 1
ATOM 720 C CA . GLN A 1 93 ? 4.638 -13.328 1.587 1.00 91.06 93 GLN A CA 1
ATOM 721 C C . GLN A 1 93 ? 4.445 -13.273 3.110 1.00 91.06 93 GLN A C 1
ATOM 723 O O . GLN A 1 93 ? 3.878 -14.195 3.683 1.00 91.06 93 GLN A O 1
ATOM 728 N N . ASP A 1 94 ? 4.789 -12.145 3.736 1.00 90.50 94 ASP A N 1
ATOM 729 C CA . ASP A 1 94 ? 4.640 -11.932 5.180 1.00 90.50 94 ASP A CA 1
ATOM 730 C C . ASP A 1 94 ? 3.176 -12.055 5.654 1.00 90.50 94 ASP A C 1
ATOM 732 O O . ASP A 1 94 ? 2.933 -12.395 6.807 1.00 90.50 94 ASP A O 1
ATOM 736 N N . ILE A 1 95 ? 2.188 -11.758 4.797 1.00 87.56 95 ILE A N 1
ATOM 737 C CA . ILE A 1 95 ? 0.762 -11.938 5.126 1.00 87.56 95 ILE A CA 1
ATOM 738 C C . ILE A 1 95 ? 0.344 -13.403 4.996 1.00 87.56 95 ILE A C 1
ATOM 740 O O . ILE A 1 95 ? -0.489 -13.854 5.772 1.00 87.56 95 ILE A O 1
ATOM 744 N N . LEU A 1 96 ? 0.870 -14.122 4.003 1.00 87.38 96 LEU A N 1
ATOM 745 C CA . LEU A 1 96 ? 0.538 -15.531 3.777 1.00 87.38 96 LEU A CA 1
ATOM 746 C C . LEU A 1 96 ? 1.167 -16.456 4.828 1.00 87.38 96 LEU A C 1
ATOM 748 O O . LEU A 1 96 ? 0.624 -17.528 5.080 1.00 87.38 96 LEU A O 1
ATOM 752 N N . ASP A 1 97 ? 2.281 -16.036 5.429 1.00 89.50 97 ASP A N 1
ATOM 753 C CA . ASP A 1 97 ? 2.999 -16.786 6.464 1.00 89.50 97 ASP A CA 1
ATOM 754 C C . ASP A 1 97 ? 2.500 -16.499 7.901 1.00 89.50 97 ASP A C 1
ATOM 756 O O . ASP A 1 97 ? 2.984 -17.128 8.845 1.00 89.50 97 ASP A O 1
ATOM 760 N N . ALA A 1 98 ? 1.571 -15.548 8.079 1.00 79.19 98 ALA A N 1
ATOM 761 C CA . ALA A 1 98 ? 1.046 -15.086 9.374 1.00 79.19 98 ALA A CA 1
ATOM 762 C C . ALA A 1 98 ? -0.289 -15.743 9.753 1.00 79.19 98 ALA A C 1
ATOM 764 O O . ALA A 1 98 ? -0.447 -16.066 10.954 1.00 79.19 98 ALA A O 1
#

Radius of gyration: 18.11 Å; chains: 1; bounding box: 50×31×47 Å

Foldseek 3Di:
DDDDDDDDDDDPVRVVVLCVVCVLLVHDSVVSVVCVVVVHDSLVVSLVNLVVLLVVLVVVLVVLVPPPDADPVSVVVNVVSVVVNVVSVVSNVVSVVD